Protein AF-A0A497HL85-F1 (afdb_monomer_lite)

Radius of gyration: 12.64 Å; chains: 1; bounding box: 30×27×25 Å

Structure (mmCIF, N/CA/C/O backbone):
data_AF-A0A497HL85-F1
#
_entry.id   AF-A0A497HL85-F1
#
loop_
_atom_site.group_PDB
_atom_site.id
_atom_site.type_symbol
_atom_site.label_atom_id
_atom_site.label_alt_id
_atom_site.label_comp_id
_atom_site.label_asym_id
_atom_site.label_entity_id
_atom_site.label_seq_id
_atom_site.pdbx_PDB_ins_code
_atom_site.Cartn_x
_atom_site.Cartn_y
_atom_site.Cartn_z
_atom_site.occupancy
_atom_site.B_iso_or_equiv
_atom_site.auth_seq_id
_atom_site.auth_comp_id
_atom_site.auth_asym_id
_atom_site.auth_atom_id
_atom_site.pdbx_PDB_model_num
ATOM 1 N N . ASN A 1 1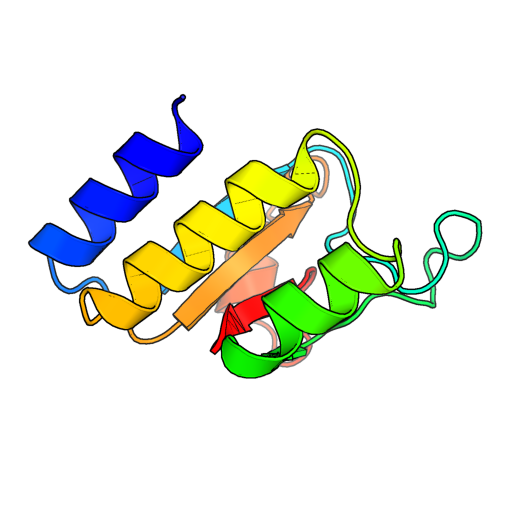 ? -7.389 13.294 -8.099 1.00 86.94 1 ASN A N 1
ATOM 2 C CA . ASN A 1 1 ? -6.764 11.984 -8.390 1.00 86.94 1 ASN A CA 1
ATOM 3 C C . ASN A 1 1 ? -7.484 10.935 -7.541 1.00 86.94 1 ASN A C 1
ATOM 5 O O . ASN A 1 1 ? -7.823 11.256 -6.407 1.00 86.94 1 ASN A O 1
ATOM 9 N N . ALA A 1 2 ? -7.781 9.751 -8.086 1.00 92.06 2 ALA A N 1
ATOM 10 C CA . ALA A 1 2 ? -8.524 8.699 -7.384 1.00 92.06 2 ALA A CA 1
ATOM 11 C C . ALA A 1 2 ? -7.791 8.166 -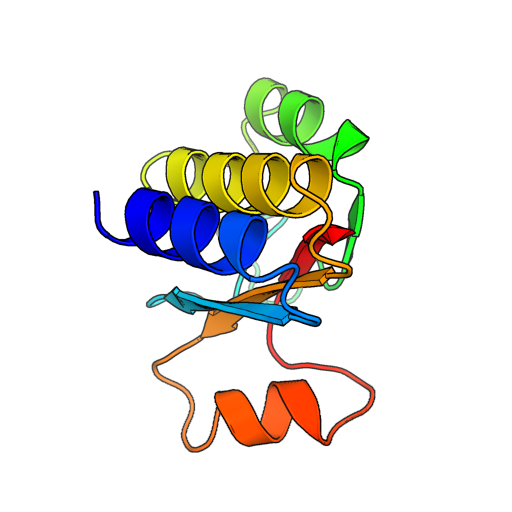6.138 1.00 92.06 2 ALA A C 1
ATOM 13 O O . ALA A 1 2 ? -8.433 7.949 -5.116 1.00 92.06 2 ALA A O 1
ATOM 14 N N . ASP A 1 3 ? -6.459 8.057 -6.185 1.00 94.19 3 ASP A N 1
ATOM 15 C CA . ASP A 1 3 ? -5.636 7.591 -5.064 1.00 94.19 3 ASP A CA 1
ATOM 16 C C . ASP A 1 3 ? -5.801 8.511 -3.848 1.00 94.19 3 ASP A C 1
ATOM 18 O O . ASP A 1 3 ? -5.981 8.041 -2.729 1.00 94.19 3 ASP A O 1
ATOM 22 N N . THR A 1 4 ? -5.797 9.831 -4.067 1.00 93.56 4 THR A N 1
ATOM 23 C CA . THR A 1 4 ? -6.025 10.836 -3.014 1.00 93.56 4 THR A CA 1
ATOM 24 C C . THR A 1 4 ? -7.418 10.716 -2.409 1.00 93.56 4 THR A C 1
ATOM 26 O O . THR A 1 4 ? -7.561 10.778 -1.195 1.00 93.56 4 THR A O 1
ATOM 29 N N . VAL A 1 5 ? -8.449 10.523 -3.239 1.00 96.50 5 VAL A N 1
ATOM 30 C CA . VAL A 1 5 ? -9.828 10.356 -2.753 1.00 96.50 5 VAL A CA 1
ATOM 31 C C . VAL A 1 5 ? -9.942 9.093 -1.899 1.00 96.50 5 VAL A C 1
ATOM 33 O O . VAL A 1 5 ? -10.522 9.145 -0.819 1.00 96.50 5 VAL A O 1
ATOM 36 N N . ALA A 1 6 ? -9.346 7.981 -2.340 1.00 96.81 6 ALA A N 1
ATOM 37 C CA . ALA A 1 6 ? -9.311 6.741 -1.569 1.00 96.81 6 ALA A CA 1
ATOM 38 C C . ALA A 1 6 ? -8.584 6.920 -0.225 1.00 96.81 6 ALA A C 1
ATOM 40 O O . ALA A 1 6 ? -9.071 6.433 0.794 1.00 96.81 6 ALA A O 1
ATOM 41 N N . GLY A 1 7 ? -7.474 7.665 -0.217 1.00 96.88 7 GLY A N 1
ATOM 42 C CA . GLY A 1 7 ? -6.743 8.026 0.998 1.00 96.88 7 GLY A CA 1
ATOM 43 C C . GLY A 1 7 ? -7.604 8.802 1.993 1.00 96.88 7 GLY A C 1
ATOM 44 O O . GLY A 1 7 ? -7.737 8.382 3.138 1.00 96.88 7 GLY A O 1
ATOM 45 N N . GLU A 1 8 ? -8.266 9.876 1.552 1.00 97.56 8 GLU A N 1
ATOM 46 C CA . GLU A 1 8 ? -9.122 10.683 2.434 1.00 97.56 8 GLU A CA 1
ATOM 47 C C . GLU A 1 8 ? -10.323 9.897 2.973 1.00 97.56 8 GLU A C 1
ATOM 49 O O . GLU A 1 8 ? -10.671 10.035 4.145 1.00 97.56 8 GLU A O 1
ATOM 54 N N . ILE A 1 9 ? -10.948 9.051 2.145 1.00 98.12 9 ILE A N 1
ATOM 55 C CA . ILE A 1 9 ? -12.052 8.188 2.587 1.00 98.12 9 ILE A CA 1
ATOM 56 C C . ILE A 1 9 ? -11.553 7.192 3.639 1.00 98.12 9 ILE A C 1
ATOM 58 O O . ILE A 1 9 ? -12.192 7.033 4.679 1.00 98.12 9 ILE A O 1
ATOM 62 N N . ALA A 1 10 ? -10.410 6.543 3.402 1.00 98.38 10 ALA A N 1
ATOM 63 C CA . ALA A 1 10 ? -9.829 5.596 4.349 1.00 98.38 10 ALA A CA 1
ATOM 64 C C . ALA A 1 10 ? -9.493 6.269 5.690 1.00 98.38 10 ALA A C 1
ATOM 66 O O . ALA A 1 10 ? -9.839 5.722 6.738 1.00 98.38 10 ALA A O 1
ATOM 67 N N . SER A 1 11 ? -8.911 7.474 5.661 1.00 98.06 11 SER A N 1
ATOM 68 C CA . SER A 1 11 ? -8.664 8.296 6.853 1.00 98.06 11 SER A CA 1
ATOM 69 C C . SER A 1 11 ? -9.948 8.635 7.599 1.00 98.06 11 SER A C 1
ATOM 71 O O . SER A 1 11 ? -10.047 8.404 8.802 1.00 98.06 11 SER A O 1
ATOM 73 N N . ALA A 1 12 ? -10.960 9.147 6.893 1.00 98.12 12 ALA A N 1
ATOM 74 C CA . ALA A 1 12 ? -12.230 9.542 7.499 1.00 98.12 12 ALA A CA 1
ATOM 75 C C . ALA A 1 12 ? -12.933 8.362 8.190 1.00 98.12 12 ALA A C 1
ATOM 77 O O . ALA A 1 12 ? -13.556 8.532 9.237 1.00 98.12 12 ALA A O 1
ATOM 78 N N . LEU A 1 13 ? -12.795 7.160 7.626 1.00 98.12 13 LEU A N 1
ATOM 79 C CA . LEU A 1 13 ? -13.340 5.925 8.184 1.00 98.12 13 LEU A CA 1
ATOM 80 C C . LEU A 1 13 ? -12.448 5.282 9.254 1.00 98.12 13 LEU A C 1
ATOM 82 O O . LEU A 1 13 ? -12.877 4.305 9.865 1.00 98.12 13 LEU A O 1
ATOM 86 N N . LYS A 1 14 ? -11.223 5.785 9.469 1.00 97.44 14 LYS A N 1
ATOM 87 C CA . LYS A 1 14 ? -10.179 5.114 10.266 1.00 97.44 14 LYS A CA 1
ATOM 88 C C . LYS A 1 14 ? -10.024 3.651 9.846 1.00 97.44 14 LYS A C 1
ATOM 90 O O . LYS A 1 14 ? -10.058 2.731 10.663 1.00 97.44 14 LYS A O 1
ATOM 95 N N . ALA A 1 15 ? -9.959 3.436 8.535 1.00 98.38 15 ALA A N 1
ATOM 96 C CA . ALA A 1 15 ? -9.929 2.103 7.963 1.00 98.38 15 ALA A CA 1
ATOM 97 C C . ALA A 1 15 ? -8.702 1.327 8.457 1.00 98.38 15 ALA A C 1
ATOM 99 O O . ALA A 1 15 ? -7.613 1.872 8.613 1.00 98.38 15 ALA A O 1
ATOM 100 N N . LYS A 1 16 ? -8.853 0.013 8.631 1.00 97.75 16 LYS A N 1
ATOM 101 C CA . LYS A 1 16 ? -7.729 -0.846 9.025 1.00 97.75 16 LYS A CA 1
ATOM 102 C C . LYS A 1 16 ? -6.658 -0.943 7.935 1.00 97.75 16 LYS A C 1
ATOM 104 O O . LYS A 1 16 ? -5.472 -1.046 8.229 1.00 97.75 16 LYS A O 1
ATOM 109 N N . LYS A 1 17 ? -7.075 -0.944 6.667 1.00 97.75 17 LYS A N 1
ATOM 110 C CA . LYS A 1 17 ? -6.180 -1.027 5.512 1.00 97.75 17 LYS A CA 1
ATOM 111 C C . LYS A 1 17 ? -6.663 -0.123 4.382 1.00 97.75 17 LYS A C 1
ATOM 113 O O . LYS A 1 17 ? -7.844 -0.154 4.044 1.00 97.75 17 LYS A O 1
ATOM 118 N N . LEU A 1 18 ? -5.737 0.608 3.768 1.00 98.31 18 LEU A N 1
ATOM 119 C CA . LEU A 1 18 ? -5.887 1.176 2.425 1.00 98.31 18 LEU A CA 1
ATOM 120 C C . LEU A 1 18 ? -5.142 0.272 1.437 1.00 98.31 18 LEU A C 1
ATOM 122 O O . LEU A 1 18 ? -3.989 -0.060 1.684 1.00 98.31 18 LEU A O 1
ATOM 126 N N . ILE A 1 19 ? -5.773 -0.120 0.330 1.00 97.88 19 ILE A N 1
ATOM 127 C CA . ILE A 1 19 ? -5.134 -0.928 -0.720 1.00 97.88 19 ILE A CA 1
ATOM 128 C C . ILE A 1 19 ? -5.280 -0.196 -2.053 1.00 97.88 19 ILE A C 1
ATOM 130 O O . ILE A 1 19 ? -6.396 0.042 -2.513 1.00 97.88 19 ILE A O 1
ATOM 134 N N . ILE A 1 20 ? -4.152 0.155 -2.664 1.00 97.19 20 ILE A N 1
ATOM 135 C CA . ILE A 1 20 ? -4.058 0.773 -3.985 1.00 97.19 20 ILE A CA 1
ATOM 136 C C . ILE A 1 20 ? -3.622 -0.301 -4.981 1.00 97.19 20 ILE A C 1
ATOM 138 O O . ILE A 1 20 ? -2.528 -0.854 -4.874 1.00 97.19 20 ILE A O 1
ATOM 142 N N . LEU A 1 21 ? -4.474 -0.572 -5.969 1.00 96.31 21 LEU A N 1
ATOM 143 C CA . LEU A 1 21 ? -4.131 -1.426 -7.105 1.00 96.31 21 LEU A CA 1
ATOM 144 C C . LEU A 1 21 ? -3.375 -0.605 -8.155 1.00 96.31 21 LEU A C 1
ATOM 146 O O . LEU A 1 21 ? -3.806 0.492 -8.519 1.00 96.31 21 LEU A O 1
ATOM 150 N N . THR A 1 22 ? -2.265 -1.138 -8.654 1.00 94.62 22 THR A N 1
ATOM 151 C CA . THR A 1 22 ? -1.453 -0.517 -9.708 1.00 94.62 22 THR A CA 1
ATOM 152 C C . THR A 1 22 ? -1.070 -1.538 -10.782 1.00 94.62 22 THR A C 1
ATOM 154 O O . THR A 1 22 ? -1.376 -2.719 -10.666 1.00 94.62 22 THR A O 1
ATOM 157 N N . ASP A 1 23 ? -0.446 -1.089 -11.862 1.00 93.19 23 ASP A N 1
ATOM 158 C CA . ASP A 1 23 ? 0.023 -1.893 -12.996 1.00 93.19 23 ASP A CA 1
ATOM 159 C C . ASP A 1 23 ? 1.499 -2.323 -12.884 1.00 93.19 23 ASP A C 1
ATOM 161 O O . ASP A 1 23 ? 2.116 -2.694 -13.881 1.00 93.19 23 ASP A O 1
ATOM 165 N N . VAL A 1 24 ? 2.060 -2.286 -11.675 1.00 93.19 24 VAL A N 1
ATOM 166 C CA . VAL A 1 24 ? 3.432 -2.692 -11.335 1.00 93.19 24 VAL A CA 1
ATOM 167 C C . VAL A 1 24 ? 3.435 -3.505 -10.028 1.00 93.19 24 VAL A C 1
ATOM 169 O O . VAL A 1 24 ? 2.483 -3.383 -9.25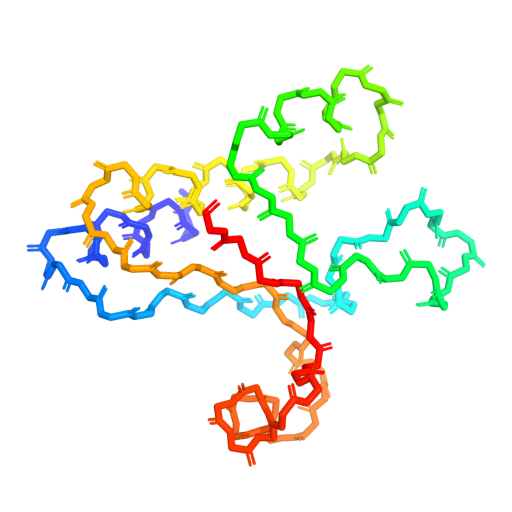4 1.00 93.19 24 VAL A O 1
ATOM 172 N N . PRO A 1 25 ? 4.485 -4.299 -9.736 1.00 94.06 25 PRO A N 1
ATOM 173 C CA . PRO A 1 25 ? 4.563 -5.123 -8.520 1.00 94.06 25 PRO A CA 1
ATOM 174 C C . PRO A 1 25 ? 4.385 -4.349 -7.202 1.00 94.06 25 PRO A C 1
ATOM 176 O O . PRO A 1 25 ? 3.801 -4.853 -6.247 1.00 94.06 25 PRO A O 1
ATOM 179 N N . GLY A 1 26 ? 4.873 -3.110 -7.157 1.00 95.12 26 GLY A N 1
ATOM 180 C CA . GLY A 1 26 ? 4.907 -2.258 -5.973 1.00 95.12 26 GLY A CA 1
ATOM 181 C C . GLY A 1 26 ? 6.000 -1.206 -6.130 1.00 95.12 26 GLY A C 1
ATOM 182 O O . GLY A 1 26 ? 6.244 -0.721 -7.237 1.00 95.12 26 GLY A O 1
ATOM 183 N N . VAL A 1 27 ? 6.673 -0.859 -5.037 1.00 95.56 27 VAL A N 1
ATOM 184 C CA . VAL A 1 27 ? 7.854 0.010 -5.059 1.00 95.56 27 VAL A CA 1
ATOM 185 C C . VAL A 1 27 ? 9.101 -0.852 -5.232 1.00 95.56 27 VAL A C 1
ATOM 187 O O . VAL A 1 27 ? 9.425 -1.662 -4.368 1.00 95.56 27 VAL A O 1
ATOM 190 N N . LEU A 1 28 ? 9.806 -0.671 -6.344 1.00 94.31 28 LEU A N 1
ATOM 191 C CA . LEU A 1 28 ? 11.063 -1.359 -6.637 1.00 94.31 28 LEU A CA 1
ATOM 192 C C . LEU A 1 28 ? 12.245 -0.471 -6.237 1.00 94.31 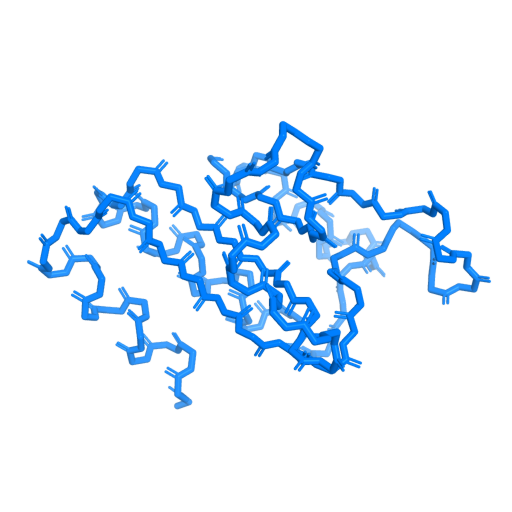28 LEU A C 1
ATOM 194 O O . LEU A 1 28 ? 12.250 0.716 -6.562 1.00 94.31 28 LEU A O 1
ATOM 198 N N . ALA A 1 29 ? 13.256 -1.035 -5.574 1.00 92.81 29 ALA A N 1
ATOM 199 C CA . ALA A 1 29 ? 14.509 -0.322 -5.322 1.00 92.81 29 ALA A CA 1
ATOM 200 C C . ALA A 1 29 ? 15.320 -0.114 -6.616 1.00 92.81 29 ALA A C 1
ATOM 202 O O . ALA A 1 29 ? 16.053 0.865 -6.745 1.00 92.81 29 ALA A O 1
ATOM 203 N N . ASN A 1 30 ? 15.158 -1.017 -7.586 1.00 92.06 30 ASN A N 1
ATOM 204 C CA . ASN A 1 30 ? 15.719 -0.946 -8.926 1.00 92.06 30 ASN A CA 1
ATOM 205 C C . ASN A 1 30 ? 14.643 -1.318 -9.963 1.00 92.06 30 ASN A C 1
ATOM 207 O O . ASN A 1 30 ? 14.148 -2.439 -9.982 1.00 92.06 30 ASN A O 1
ATOM 211 N N . LEU A 1 31 ? 14.306 -0.391 -10.864 1.00 88.50 31 LEU A N 1
ATOM 212 C CA . LEU A 1 31 ? 13.283 -0.607 -11.898 1.00 88.50 31 LEU A CA 1
ATOM 213 C C . LEU A 1 31 ? 13.643 -1.712 -12.907 1.00 88.50 31 LEU A C 1
ATOM 215 O O . LEU A 1 31 ? 12.751 -2.219 -13.581 1.00 88.50 31 LEU A O 1
ATOM 219 N N . GLU A 1 32 ? 14.922 -2.075 -13.020 1.00 90.25 32 GLU A N 1
ATOM 220 C CA . GLU A 1 32 ? 15.395 -3.145 -13.909 1.00 90.25 32 GLU A CA 1
ATOM 221 C C . GLU A 1 32 ? 15.379 -4.534 -13.245 1.00 90.25 32 GLU A C 1
ATOM 223 O O . GLU A 1 32 ? 15.630 -5.535 -13.914 1.00 90.25 32 GLU A O 1
ATOM 228 N N . ASP A 1 33 ? 15.083 -4.609 -11.944 1.00 92.50 33 ASP A N 1
ATOM 229 C CA . ASP A 1 33 ? 15.082 -5.848 -11.165 1.00 92.50 33 ASP A CA 1
ATOM 230 C C . ASP A 1 33 ? 13.779 -5.986 -10.368 1.00 92.50 33 ASP A C 1
ATOM 232 O O . ASP A 1 33 ? 13.596 -5.358 -9.325 1.00 92.50 33 ASP A O 1
ATOM 236 N N . GLU A 1 34 ? 12.867 -6.847 -10.822 1.00 86.94 34 GLU A N 1
ATOM 237 C CA 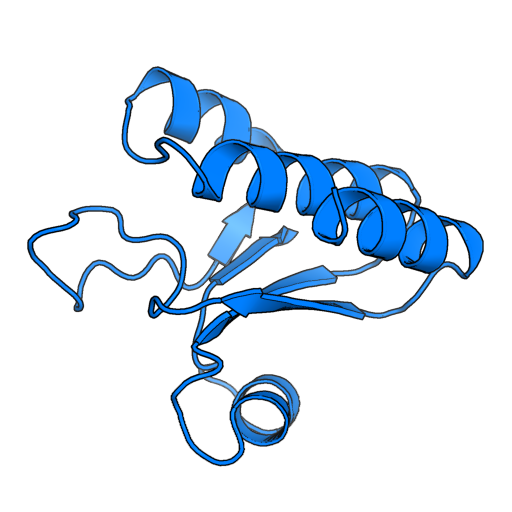. GLU A 1 34 ? 11.618 -7.135 -10.100 1.00 86.94 34 GLU A CA 1
ATOM 238 C C . GLU A 1 34 ? 11.861 -7.767 -8.717 1.00 86.94 34 GLU A C 1
ATOM 240 O O . GLU A 1 34 ? 11.040 -7.602 -7.812 1.00 86.94 34 GLU A O 1
ATOM 245 N N . GLY A 1 35 ? 13.004 -8.438 -8.515 1.00 91.19 35 GLY A N 1
ATOM 246 C CA . GLY A 1 35 ? 13.422 -8.983 -7.221 1.00 91.19 35 GLY A CA 1
ATOM 247 C C . GLY A 1 35 ? 13.768 -7.905 -6.190 1.00 91.19 35 GLY A C 1
ATOM 248 O O . GLY A 1 35 ? 13.840 -8.193 -4.996 1.00 91.19 35 GLY A O 1
ATOM 249 N N . SER A 1 36 ? 13.910 -6.652 -6.628 1.00 94.75 36 SER A N 1
ATOM 250 C CA . SER A 1 36 ? 14.188 -5.493 -5.777 1.00 94.75 36 SER A CA 1
ATOM 251 C C . SER A 1 36 ? 12.938 -4.882 -5.123 1.00 94.75 36 SER A C 1
ATOM 253 O O . SER A 1 36 ? 12.988 -3.764 -4.599 1.00 94.75 36 SER A O 1
ATOM 255 N N . LEU A 1 37 ? 11.803 -5.590 -5.154 1.00 95.56 37 LEU A N 1
ATOM 256 C CA . LEU A 1 37 ? 10.557 -5.169 -4.517 1.00 95.56 37 LEU A CA 1
ATOM 257 C C . LEU A 1 37 ? 10.759 -4.889 -3.025 1.00 95.56 37 LEU A C 1
ATOM 259 O O . LEU A 1 37 ? 11.057 -5.779 -2.225 1.00 95.56 37 LEU A O 1
ATOM 263 N N . LEU A 1 38 ? 10.498 -3.645 -2.636 1.00 95.38 38 LEU A N 1
ATOM 264 C CA . LEU A 1 38 ? 10.421 -3.248 -1.243 1.00 95.38 38 LEU A CA 1
ATOM 265 C C . LEU A 1 38 ? 9.105 -3.774 -0.670 1.00 95.38 38 LEU A C 1
ATOM 267 O O . LEU A 1 38 ? 8.040 -3.210 -0.913 1.00 95.38 38 LEU A O 1
ATOM 271 N N . LYS A 1 39 ? 9.170 -4.875 0.081 1.00 95.31 39 LYS A N 1
ATOM 272 C CA . LYS A 1 39 ? 7.996 -5.481 0.733 1.00 95.31 39 LYS A CA 1
ATOM 273 C C . LYS A 1 39 ? 7.375 -4.570 1.787 1.00 95.31 39 LYS A C 1
ATOM 275 O O . LYS A 1 39 ? 6.160 -4.550 1.959 1.00 95.31 39 LYS A O 1
ATOM 280 N N . GLU A 1 40 ? 8.205 -3.794 2.471 1.00 95.50 40 GLU A N 1
ATOM 281 C CA . GLU A 1 40 ? 7.776 -2.873 3.512 1.00 95.50 40 GLU A CA 1
ATOM 282 C C . GLU A 1 40 ? 8.567 -1.568 3.430 1.00 95.50 40 GLU A C 1
ATOM 284 O O . GLU A 1 40 ? 9.776 -1.582 3.200 1.00 95.50 40 GLU A O 1
ATOM 289 N N . ILE A 1 41 ? 7.876 -0.450 3.635 1.00 96.62 41 ILE A N 1
ATOM 290 C CA . ILE A 1 41 ? 8.441 0.894 3.729 1.00 96.62 41 ILE A CA 1
ATOM 291 C C . ILE A 1 41 ? 7.824 1.577 4.947 1.00 96.62 41 ILE A C 1
ATOM 293 O O . ILE A 1 41 ? 6.610 1.517 5.157 1.00 96.62 41 ILE A O 1
ATOM 297 N N . ARG A 1 42 ? 8.637 2.260 5.749 1.00 97.31 42 ARG A N 1
ATOM 298 C CA . ARG A 1 42 ? 8.118 3.146 6.792 1.00 97.31 42 ARG A CA 1
ATOM 299 C C . ARG A 1 42 ? 7.759 4.491 6.189 1.00 97.31 42 ARG A C 1
ATOM 301 O O . ARG A 1 42 ? 8.482 5.011 5.339 1.00 97.31 42 ARG A O 1
ATOM 308 N N . LYS A 1 43 ? 6.669 5.104 6.637 1.00 96.12 43 LYS A N 1
ATOM 309 C CA . LYS A 1 43 ? 6.219 6.398 6.109 1.00 96.12 43 LYS A CA 1
ATOM 310 C C . LYS A 1 43 ? 7.292 7.489 6.207 1.00 96.12 43 LYS A C 1
ATOM 312 O O . LYS A 1 43 ? 7.355 8.351 5.334 1.00 96.12 43 LYS A O 1
ATOM 317 N N . GLU A 1 44 ? 8.175 7.426 7.205 1.00 96.44 44 GLU A N 1
ATOM 318 C CA . GLU A 1 44 ? 9.284 8.373 7.370 1.00 96.44 44 GLU A CA 1
ATOM 319 C C . GLU A 1 44 ? 10.364 8.229 6.282 1.00 96.44 44 GLU A C 1
ATOM 321 O O . GLU A 1 44 ? 11.075 9.187 5.983 1.00 96.44 44 GLU A O 1
ATOM 326 N N . GLU A 1 45 ? 10.474 7.057 5.655 1.00 96.06 45 GLU A N 1
ATOM 327 C CA . GLU A 1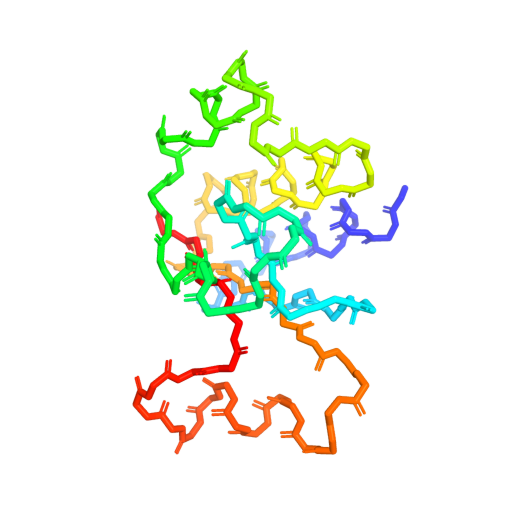 45 ? 11.448 6.764 4.597 1.00 96.06 45 GLU A CA 1
ATOM 328 C C . GLU A 1 45 ? 10.970 7.245 3.222 1.00 96.06 45 GLU A C 1
ATOM 330 O O . GLU A 1 45 ? 11.774 7.407 2.307 1.00 96.06 45 GLU A O 1
ATOM 335 N N . VAL A 1 46 ? 9.672 7.528 3.063 1.00 95.44 46 VAL A N 1
ATOM 336 C CA . VAL A 1 46 ? 9.075 7.874 1.764 1.00 95.44 46 VAL A CA 1
ATOM 337 C C . VAL A 1 46 ? 9.717 9.117 1.150 1.00 95.44 46 VAL A C 1
ATOM 339 O O . VAL A 1 46 ? 10.043 9.105 -0.034 1.00 95.44 46 VAL A O 1
ATOM 342 N N . ASN A 1 47 ? 9.941 10.177 1.933 1.00 93.81 47 ASN A N 1
ATOM 343 C CA . ASN A 1 47 ? 10.577 11.394 1.412 1.00 93.81 47 ASN A CA 1
ATOM 344 C C . ASN A 1 47 ? 12.013 11.123 0.955 1.00 93.81 47 ASN A C 1
ATOM 346 O O . ASN A 1 47 ? 12.397 11.561 -0.125 1.00 93.81 47 ASN A O 1
ATOM 350 N N . LYS A 1 48 ? 12.761 10.324 1.723 1.00 95.31 48 LYS A N 1
ATOM 351 C CA . LYS A 1 48 ? 14.120 9.919 1.365 1.00 95.31 48 LYS A CA 1
ATOM 352 C C . LYS A 1 48 ? 14.140 9.135 0.049 1.00 95.31 48 LYS A C 1
ATOM 354 O O . LYS A 1 48 ? 14.927 9.454 -0.830 1.00 95.31 48 LYS A O 1
ATOM 359 N N . LEU A 1 49 ? 13.232 8.175 -0.133 1.00 94.75 49 LEU A N 1
ATOM 360 C CA . LEU A 1 49 ? 13.136 7.390 -1.372 1.00 94.75 49 LEU A CA 1
ATOM 361 C C . LEU A 1 49 ? 12.763 8.241 -2.597 1.00 94.75 49 LEU A C 1
ATOM 363 O O . LEU A 1 49 ? 13.160 7.922 -3.720 1.00 94.75 49 LEU A O 1
ATOM 367 N N . ILE A 1 50 ? 11.997 9.317 -2.398 1.00 93.69 50 ILE A N 1
ATOM 368 C CA . ILE A 1 50 ? 11.695 10.294 -3.453 1.00 93.69 50 ILE A CA 1
ATOM 369 C C . ILE A 1 50 ? 12.944 11.125 -3.780 1.00 93.69 50 ILE A C 1
ATOM 371 O O . ILE A 1 50 ? 13.261 11.305 -4.953 1.00 93.69 50 ILE A O 1
ATOM 375 N N . GLU A 1 51 ? 13.664 11.609 -2.766 1.00 94.31 51 GLU A N 1
ATOM 376 C CA . GLU A 1 51 ? 14.889 12.408 -2.930 1.00 94.31 51 GLU A CA 1
ATOM 377 C C . GLU A 1 51 ? 16.028 11.618 -3.589 1.00 94.31 51 GLU A C 1
ATOM 379 O O . GLU A 1 51 ? 16.714 12.137 -4.466 1.00 94.31 51 GLU A O 1
ATOM 384 N N . GLU A 1 52 ? 16.186 10.343 -3.229 1.00 93.00 52 GLU A N 1
ATOM 385 C CA . GLU A 1 52 ? 17.142 9.412 -3.844 1.00 93.00 52 GLU A CA 1
ATOM 386 C C . GLU A 1 52 ? 16.731 9.000 -5.269 1.00 93.00 52 GLU A C 1
ATOM 388 O O . GLU A 1 52 ? 17.491 8.344 -5.982 1.00 93.00 52 GLU A O 1
ATOM 393 N N . GLY A 1 53 ? 15.528 9.381 -5.709 1.00 90.69 53 GLY A N 1
ATOM 394 C CA . GLY A 1 53 ? 15.010 9.055 -7.030 1.00 90.69 53 GLY A CA 1
ATOM 395 C C . GLY A 1 53 ? 14.700 7.570 -7.212 1.00 90.69 53 GLY A C 1
ATOM 396 O O . GLY A 1 53 ? 14.647 7.115 -8.354 1.00 90.69 53 GLY A O 1
ATOM 397 N N . VAL A 1 54 ? 14.498 6.819 -6.126 1.00 91.75 54 VAL A N 1
ATOM 398 C CA . VAL A 1 54 ? 13.985 5.438 -6.164 1.00 91.75 54 VAL A CA 1
ATOM 399 C C . VAL A 1 54 ? 12.509 5.456 -6.564 1.00 91.75 54 VAL A C 1
ATOM 401 O O . VAL A 1 54 ? 12.067 4.698 -7.422 1.00 91.75 54 VAL A O 1
ATOM 404 N N . VAL A 1 55 ? 11.745 6.390 -5.993 1.00 91.00 55 VAL A N 1
ATOM 405 C CA . VAL A 1 55 ? 10.327 6.600 -6.301 1.00 91.00 55 VAL A CA 1
ATOM 406 C C . VAL A 1 55 ? 10.183 7.732 -7.312 1.00 91.00 55 VAL A C 1
ATOM 408 O O . VAL A 1 55 ? 10.604 8.858 -7.053 1.00 91.00 55 VAL A O 1
ATOM 411 N N . ARG A 1 56 ? 9.526 7.459 -8.445 1.00 87.50 56 ARG A N 1
ATOM 412 C CA . ARG A 1 56 ? 9.346 8.428 -9.539 1.00 87.50 56 ARG A CA 1
ATOM 413 C C . ARG A 1 56 ? 7.898 8.526 -10.008 1.00 87.50 56 ARG A C 1
ATOM 415 O O . ARG A 1 56 ? 7.060 7.678 -9.697 1.00 87.50 56 ARG A O 1
ATOM 422 N N . ASP A 1 57 ? 7.625 9.587 -10.760 1.00 88.12 57 ASP A N 1
ATOM 423 C CA . ASP A 1 57 ? 6.425 9.762 -11.578 1.00 88.12 57 ASP A CA 1
ATOM 424 C C . ASP A 1 57 ? 5.107 9.479 -10.838 1.00 88.12 57 ASP A C 1
ATOM 426 O O . ASP A 1 57 ? 4.797 10.098 -9.816 1.00 88.12 57 ASP A O 1
ATOM 430 N N . SER A 1 58 ? 4.313 8.544 -11.365 1.00 87.88 58 SER A N 1
ATOM 431 C CA . SER A 1 58 ? 2.990 8.169 -10.870 1.00 87.88 58 SER A CA 1
ATOM 432 C C . SER A 1 58 ? 3.021 7.474 -9.506 1.00 87.88 58 SER A C 1
ATOM 434 O O . SER A 1 58 ? 1.988 7.426 -8.836 1.00 87.88 58 SER A O 1
ATOM 436 N N . MET A 1 59 ? 4.182 6.990 -9.050 1.00 92.31 59 MET A N 1
ATOM 437 C CA . MET A 1 59 ? 4.323 6.359 -7.736 1.00 92.31 59 MET A CA 1
ATOM 438 C C . MET A 1 59 ? 4.376 7.392 -6.603 1.00 92.31 59 MET A C 1
ATOM 440 O O . MET A 1 59 ? 3.874 7.138 -5.508 1.00 92.31 59 MET A O 1
ATOM 444 N N . ILE A 1 60 ? 4.899 8.595 -6.868 1.00 93.62 60 ILE A N 1
ATOM 445 C CA . ILE A 1 60 ? 4.957 9.687 -5.885 1.00 93.62 60 ILE A CA 1
ATOM 446 C C . ILE A 1 60 ? 3.562 10.031 -5.326 1.00 93.62 60 ILE A C 1
ATOM 448 O O . ILE A 1 60 ? 3.406 10.040 -4.102 1.00 93.62 60 ILE A O 1
ATOM 452 N N . PRO A 1 61 ? 2.524 10.312 -6.145 1.00 93.31 61 PRO A N 1
ATOM 453 C CA . PRO A 1 61 ? 1.199 10.617 -5.610 1.00 93.31 61 PRO A CA 1
ATOM 454 C C . PRO A 1 61 ? 0.548 9.425 -4.891 1.00 93.31 61 PRO A C 1
ATOM 456 O O . PRO A 1 61 ? -0.190 9.656 -3.933 1.00 93.31 61 PRO A O 1
ATOM 459 N N . LYS A 1 62 ? 0.843 8.175 -5.284 1.00 95.44 62 LYS A N 1
ATOM 460 C CA . LYS A 1 62 ? 0.359 6.965 -4.593 1.00 95.44 62 LYS A CA 1
ATOM 461 C C . LYS A 1 62 ? 0.932 6.866 -3.187 1.00 95.44 62 LYS A C 1
ATOM 463 O O . LYS A 1 62 ? 0.173 6.790 -2.225 1.00 95.44 62 LYS A O 1
ATOM 468 N N . LEU A 1 63 ? 2.255 6.969 -3.058 1.00 96.06 63 LEU A N 1
ATOM 469 C CA . LEU A 1 63 ? 2.925 6.937 -1.759 1.00 96.06 63 LEU A CA 1
ATOM 470 C C . LEU A 1 63 ? 2.530 8.118 -0.875 1.00 96.06 63 LEU A C 1
ATOM 472 O O . LEU A 1 63 ? 2.244 7.918 0.300 1.00 96.06 63 LEU A O 1
ATOM 476 N N . LYS A 1 64 ? 2.420 9.332 -1.426 1.00 95.06 64 LYS A N 1
ATOM 477 C CA . LYS A 1 64 ? 1.916 10.486 -0.662 1.00 95.06 64 LYS A CA 1
ATOM 478 C C . LYS A 1 64 ? 0.488 10.269 -0.158 1.00 95.06 64 LYS A C 1
ATOM 480 O O . LYS A 1 64 ? 0.180 10.680 0.958 1.00 95.06 64 LYS A O 1
ATOM 485 N N . SER A 1 65 ? -0.371 9.619 -0.948 1.00 95.94 65 SER A N 1
ATOM 486 C CA . SER A 1 65 ? -1.716 9.241 -0.503 1.00 95.94 65 SER A CA 1
ATOM 487 C C . SER A 1 65 ? -1.672 8.216 0.631 1.00 95.94 65 SER A C 1
ATOM 489 O O . SER A 1 65 ? -2.352 8.395 1.636 1.00 95.94 65 SER A O 1
ATOM 491 N N . CYS A 1 66 ? -0.815 7.194 0.521 1.00 97.50 66 CYS A N 1
ATOM 492 C CA . CYS A 1 66 ? -0.595 6.214 1.586 1.00 97.50 66 CYS A CA 1
ATOM 493 C C . CYS A 1 66 ? -0.134 6.883 2.887 1.00 97.50 66 CYS A C 1
ATOM 495 O O . CYS A 1 66 ? -0.734 6.649 3.929 1.00 97.50 66 CYS A O 1
ATOM 497 N N . VAL A 1 67 ? 0.876 7.758 2.826 1.00 97.31 67 VAL A N 1
ATOM 498 C CA . VAL A 1 67 ? 1.378 8.499 3.997 1.00 97.31 67 VAL A CA 1
ATOM 499 C C . VAL A 1 67 ? 0.267 9.334 4.628 1.00 97.31 67 VAL A C 1
ATOM 501 O O . VAL A 1 67 ? 0.033 9.242 5.828 1.00 97.31 67 VAL A O 1
ATOM 504 N N . ARG A 1 68 ? -0.485 10.085 3.816 1.00 96.19 68 ARG A N 1
ATOM 505 C CA . ARG A 1 68 ? -1.604 10.898 4.305 1.00 96.19 68 ARG A CA 1
ATOM 506 C C . ARG A 1 68 ? -2.713 10.054 4.939 1.00 96.19 68 ARG A C 1
ATOM 508 O O . ARG A 1 68 ? -3.306 10.480 5.926 1.00 96.19 68 ARG A O 1
ATOM 515 N N . ALA A 1 69 ? -2.973 8.864 4.401 1.00 98.06 69 ALA A N 1
ATOM 516 C CA . ALA A 1 69 ? -3.913 7.918 4.986 1.00 98.06 69 ALA A CA 1
ATOM 517 C C . ALA A 1 69 ? -3.451 7.436 6.372 1.00 98.06 69 ALA A C 1
ATOM 519 O O . ALA A 1 69 ? -4.224 7.455 7.331 1.00 98.06 69 ALA A O 1
ATOM 520 N N . LEU A 1 70 ? -2.174 7.061 6.489 1.00 98.12 70 LEU A N 1
ATOM 521 C CA . LEU A 1 70 ? -1.560 6.632 7.748 1.00 98.12 70 LEU A CA 1
ATOM 522 C C . LEU A 1 70 ? -1.579 7.750 8.798 1.00 98.12 70 LEU A C 1
ATOM 524 O O . LEU A 1 70 ? -1.969 7.523 9.942 1.00 98.12 70 LEU A O 1
ATOM 528 N N . ASP A 1 71 ? -1.233 8.978 8.409 1.00 97.31 71 ASP A N 1
ATOM 529 C CA . ASP A 1 71 ? -1.305 10.150 9.291 1.00 97.31 71 ASP A CA 1
ATOM 530 C C . ASP A 1 71 ? -2.747 10.472 9.719 1.00 97.31 71 ASP A C 1
ATOM 532 O O . ASP A 1 71 ? -2.976 10.989 10.812 1.00 97.31 71 ASP A O 1
ATOM 536 N N . GLY A 1 72 ? -3.730 10.111 8.888 1.00 97.12 72 GLY A N 1
ATOM 537 C CA . GLY A 1 72 ? -5.160 10.185 9.189 1.00 97.12 72 GLY A CA 1
ATOM 538 C C . GLY A 1 72 ? -5.689 9.074 10.105 1.00 97.12 72 GLY A C 1
ATOM 539 O O . GLY A 1 72 ? -6.873 9.089 10.444 1.00 97.12 72 GLY A O 1
ATOM 540 N N . GLY A 1 73 ? -4.844 8.129 10.530 1.00 97.44 73 GLY A N 1
ATOM 541 C CA . GLY A 1 73 ? -5.202 7.055 11.460 1.00 97.44 73 GLY A CA 1
ATOM 542 C C . GLY A 1 73 ? -5.538 5.713 10.807 1.00 97.44 73 GLY A C 1
ATOM 543 O O . GLY A 1 73 ? -6.066 4.834 11.488 1.00 97.44 73 GLY A O 1
ATOM 544 N N . VAL A 1 74 ? -5.244 5.534 9.517 1.00 98.44 74 VAL A N 1
ATOM 545 C CA . VAL A 1 74 ? -5.251 4.205 8.886 1.00 98.44 74 VAL A CA 1
ATOM 546 C C . VAL A 1 74 ? -4.085 3.382 9.437 1.00 98.44 74 VAL A C 1
ATOM 548 O O . VAL A 1 74 ? -2.975 3.889 9.539 1.00 98.44 74 VAL A O 1
ATOM 551 N N . GLU A 1 75 ? -4.304 2.109 9.786 1.00 97.12 75 GLU A N 1
ATOM 552 C CA . GLU A 1 75 ? -3.234 1.301 10.402 1.00 97.12 75 GLU A CA 1
ATOM 553 C C . GLU A 1 75 ? -2.136 0.900 9.405 1.00 97.12 75 GLU A C 1
ATOM 555 O O . GLU A 1 75 ? -0.968 0.818 9.778 1.00 97.12 75 GLU A O 1
ATOM 560 N N . ARG A 1 76 ? -2.506 0.568 8.159 1.00 96.75 76 ARG A N 1
ATOM 561 C CA . ARG A 1 76 ? -1.573 0.123 7.108 1.00 96.75 76 ARG A CA 1
ATOM 562 C C . ARG A 1 76 ? -2.060 0.540 5.723 1.00 96.75 76 ARG A C 1
ATOM 564 O O . ARG A 1 76 ? -3.248 0.412 5.426 1.00 96.75 76 ARG A O 1
ATOM 571 N N . ALA A 1 77 ? -1.150 0.936 4.844 1.00 98.00 77 ALA A N 1
ATOM 572 C CA . ALA A 1 77 ? -1.446 1.162 3.432 1.00 98.00 77 ALA A CA 1
ATOM 573 C C . ALA A 1 77 ? -0.666 0.170 2.560 1.00 98.00 77 ALA A C 1
ATOM 575 O O . ALA A 1 77 ? 0.417 -0.258 2.933 1.00 98.00 77 ALA A O 1
ATOM 576 N N . HIS A 1 78 ? -1.221 -0.223 1.419 1.00 98.19 78 HIS A N 1
ATOM 577 C CA . HIS A 1 78 ? -0.663 -1.258 0.546 1.00 98.19 78 HIS A CA 1
ATOM 578 C C . HIS A 1 78 ? -0.711 -0.781 -0.899 1.00 98.19 78 HIS A C 1
ATOM 580 O O . HIS A 1 78 ? -1.744 -0.278 -1.340 1.00 98.19 78 HIS A O 1
ATOM 586 N N . ILE A 1 79 ? 0.380 -0.953 -1.637 1.00 97.50 79 ILE A N 1
ATOM 587 C CA . ILE A 1 79 ? 0.440 -0.760 -3.088 1.00 97.50 79 ILE A CA 1
ATOM 588 C C . ILE A 1 79 ? 0.732 -2.125 -3.699 1.00 97.50 79 ILE A C 1
ATOM 590 O O . ILE A 1 79 ? 1.794 -2.687 -3.441 1.00 97.50 79 ILE A O 1
ATOM 594 N N . ILE A 1 80 ? -0.206 -2.660 -4.480 1.00 97.31 80 ILE A N 1
ATOM 595 C CA . ILE A 1 80 ? -0.122 -4.030 -5.005 1.00 97.31 80 ILE A CA 1
ATOM 596 C C . ILE A 1 80 ? -0.421 -4.102 -6.501 1.00 97.31 80 ILE A C 1
ATOM 598 O O . ILE A 1 80 ? -1.152 -3.270 -7.048 1.00 97.31 80 ILE A O 1
ATOM 602 N N . ASP A 1 81 ? 0.094 -5.149 -7.143 1.00 96.25 81 ASP A N 1
ATOM 603 C CA . ASP A 1 81 ? -0.136 -5.411 -8.562 1.00 96.25 81 ASP A CA 1
ATOM 604 C C . ASP A 1 81 ? -1.570 -5.889 -8.833 1.00 96.25 81 ASP A C 1
ATOM 606 O O . ASP A 1 81 ? -1.969 -7.007 -8.499 1.00 96.25 81 ASP A O 1
ATOM 610 N N . GLY A 1 82 ? -2.360 -5.040 -9.485 1.00 96.81 82 GLY A N 1
ATOM 611 C CA . GLY A 1 82 ? -3.723 -5.338 -9.910 1.00 96.81 82 GLY A CA 1
ATOM 612 C C . GLY A 1 82 ? -3.814 -6.302 -11.097 1.00 96.81 82 GLY A C 1
ATOM 613 O O . GLY A 1 82 ? -4.902 -6.807 -11.372 1.00 96.81 82 GLY A O 1
ATOM 614 N N . ARG A 1 83 ? -2.706 -6.579 -11.798 1.00 96.00 83 ARG A N 1
ATOM 615 C CA . ARG A 1 83 ? -2.652 -7.500 -12.949 1.00 96.00 83 ARG A CA 1
ATOM 616 C C . ARG A 1 83 ? -2.607 -8.962 -12.501 1.00 96.00 83 ARG A C 1
ATOM 618 O O . ARG A 1 83 ? -3.004 -9.852 -13.254 1.00 96.00 83 ARG A O 1
ATOM 625 N N . VAL A 1 84 ? -2.151 -9.216 -11.271 1.00 95.50 84 VAL A N 1
ATOM 626 C CA . VAL A 1 84 ? -2.113 -10.552 -10.669 1.00 95.50 84 VAL A CA 1
ATOM 627 C C . VAL A 1 84 ? -3.529 -10.986 -10.283 1.00 95.50 84 VAL A C 1
ATOM 629 O O . VAL A 1 84 ? -4.258 -10.285 -9.578 1.00 95.50 84 VAL A O 1
ATOM 632 N N . LYS A 1 85 ? -3.937 -12.180 -10.730 1.00 96.69 85 LYS A N 1
ATOM 633 C CA . LYS A 1 85 ? -5.247 -12.743 -10.376 1.00 96.69 85 LYS A CA 1
ATOM 634 C C . LYS A 1 85 ? -5.350 -12.921 -8.865 1.00 96.69 85 LYS A C 1
ATOM 636 O O . LYS A 1 85 ? -4.453 -13.476 -8.242 1.00 96.69 85 LYS A O 1
ATOM 641 N N . HIS A 1 86 ? -6.483 -12.503 -8.305 1.00 96.06 86 HIS A N 1
ATOM 642 C CA . HIS A 1 86 ? -6.758 -12.583 -6.867 1.00 96.06 86 HIS A CA 1
ATOM 643 C C . HIS A 1 86 ? -5.795 -11.760 -5.995 1.00 96.06 86 HIS A C 1
ATOM 645 O O . HIS A 1 86 ? -5.657 -12.055 -4.812 1.00 96.06 86 HIS A O 1
ATOM 651 N N . SER A 1 87 ? -5.180 -10.709 -6.548 1.00 96.56 87 SER A N 1
ATOM 652 C CA . SER A 1 87 ? -4.206 -9.840 -5.872 1.00 96.56 87 SER A CA 1
ATOM 653 C C . SER A 1 87 ? -4.611 -9.412 -4.460 1.00 96.56 87 SER A C 1
ATOM 655 O O . SER A 1 87 ? -3.837 -9.560 -3.521 1.00 96.56 87 SER A O 1
ATOM 657 N N . ILE A 1 88 ? -5.857 -8.970 -4.279 1.00 96.50 88 ILE A N 1
ATOM 658 C CA . ILE A 1 88 ? -6.387 -8.568 -2.966 1.00 96.50 88 ILE A CA 1
ATOM 659 C C . ILE A 1 88 ? -6.392 -9.736 -1.969 1.00 96.50 88 ILE A C 1
ATOM 661 O O . ILE A 1 88 ? -6.063 -9.549 -0.802 1.00 96.50 88 ILE A O 1
ATOM 665 N N . LEU A 1 89 ? -6.778 -10.940 -2.405 1.00 96.81 89 LEU A N 1
ATOM 666 C CA . LEU A 1 89 ? -6.799 -12.111 -1.526 1.00 96.81 89 LEU A CA 1
ATOM 667 C C . LEU A 1 89 ? -5.380 -12.537 -1.160 1.00 96.81 89 LEU A C 1
ATOM 669 O O . LEU A 1 89 ? -5.128 -12.848 -0.002 1.00 96.81 89 LEU A O 1
ATOM 673 N N . LEU A 1 90 ? -4.462 -12.511 -2.128 1.00 95.56 90 LEU A N 1
ATOM 674 C CA . LEU A 1 90 ? -3.060 -12.824 -1.881 1.00 95.56 90 LEU A CA 1
ATOM 675 C C . LEU A 1 90 ? -2.457 -11.846 -0.867 1.00 95.56 90 LEU A C 1
ATOM 677 O O . LEU A 1 90 ? -1.841 -12.281 0.096 1.00 95.56 90 LEU A O 1
ATOM 681 N N . GLU A 1 91 ? -2.718 -10.546 -1.003 1.00 96.06 91 GLU A N 1
ATOM 682 C CA . GLU A 1 91 ? -2.225 -9.537 -0.058 1.00 96.06 91 GLU A CA 1
ATOM 683 C C . GLU A 1 91 ? -2.805 -9.689 1.360 1.00 96.06 91 GLU A C 1
ATOM 685 O O . GLU A 1 91 ? -2.148 -9.396 2.355 1.00 96.06 91 GLU A O 1
ATOM 690 N N . LEU A 1 92 ? -4.063 -10.117 1.481 1.00 94.31 92 LEU A N 1
ATOM 691 C CA . LEU A 1 92 ? -4.739 -10.192 2.778 1.00 94.31 92 LEU A CA 1
ATOM 692 C C . LEU A 1 92 ? -4.558 -11.526 3.503 1.00 94.31 92 LEU A C 1
ATOM 694 O O . LEU A 1 92 ? -4.641 -11.546 4.731 1.00 94.31 92 LEU A O 1
ATOM 698 N N . PHE A 1 93 ? -4.366 -12.619 2.766 1.00 94.25 93 PHE A N 1
ATOM 699 C CA . PHE A 1 93 ? -4.407 -13.983 3.297 1.00 94.25 93 PHE A CA 1
ATOM 700 C C . PHE A 1 93 ? -3.110 -14.770 3.069 1.00 94.25 93 PHE A C 1
ATOM 702 O O . PHE A 1 93 ? -3.106 -15.988 3.234 1.00 94.25 93 PHE A O 1
ATOM 709 N N . THR A 1 94 ? -2.015 -14.098 2.709 1.00 89.94 94 THR A N 1
ATOM 710 C CA . THR A 1 94 ? -0.670 -14.691 2.702 1.00 89.94 94 THR A CA 1
ATOM 711 C C . THR A 1 94 ? 0.275 -13.870 3.567 1.00 89.94 94 THR A C 1
ATOM 713 O O . THR A 1 94 ? 0.113 -12.656 3.689 1.00 89.94 94 THR A O 1
ATOM 716 N N . ASP A 1 95 ? 1.260 -14.534 4.170 1.00 83.56 95 ASP A N 1
ATOM 717 C CA . ASP A 1 95 ? 2.226 -13.868 5.048 1.00 83.56 95 ASP A CA 1
ATOM 718 C C . ASP A 1 95 ? 3.238 -13.018 4.266 1.00 83.56 95 ASP A C 1
ATOM 720 O O . ASP A 1 95 ? 3.713 -12.005 4.776 1.00 83.56 95 ASP A O 1
ATOM 724 N N . GLU A 1 96 ? 3.563 -13.409 3.029 1.00 79.62 96 GLU A N 1
ATOM 725 C CA . GLU A 1 96 ? 4.534 -12.678 2.205 1.00 79.62 96 GLU A CA 1
ATOM 726 C C . GLU A 1 96 ? 3.985 -11.362 1.643 1.00 79.62 96 GLU A C 1
ATOM 728 O O . GLU A 1 96 ? 4.774 -10.449 1.378 1.00 79.62 96 GLU A O 1
ATOM 733 N N . GLY A 1 97 ? 2.668 -11.273 1.411 1.00 83.38 97 GLY A N 1
ATOM 734 C CA . GLY A 1 97 ? 2.072 -10.206 0.604 1.00 83.38 97 GLY A CA 1
ATOM 735 C C . GLY A 1 97 ? 2.627 -10.179 -0.830 1.00 83.38 97 GLY A C 1
ATOM 736 O O . GLY A 1 97 ? 3.669 -10.762 -1.151 1.00 83.38 97 GLY A O 1
ATOM 737 N N . ILE A 1 98 ? 1.941 -9.499 -1.744 1.00 93.00 98 ILE A N 1
ATOM 738 C CA . ILE A 1 98 ? 2.353 -9.468 -3.163 1.00 93.00 98 ILE A CA 1
ATOM 739 C C . ILE A 1 98 ? 2.901 -8.119 -3.616 1.00 93.00 98 ILE A C 1
ATOM 741 O O . ILE A 1 98 ? 3.406 -8.031 -4.730 1.00 93.00 98 ILE A O 1
ATOM 745 N N . GLY A 1 99 ? 2.829 -7.092 -2.771 1.00 95.69 99 GLY A N 1
ATOM 746 C CA . GLY A 1 99 ? 3.332 -5.765 -3.107 1.00 95.69 99 GLY A CA 1
ATOM 747 C C . GLY A 1 99 ? 4.111 -5.110 -1.980 1.00 95.69 99 GLY A C 1
ATOM 748 O O . GLY A 1 99 ? 4.869 -5.760 -1.260 1.00 95.69 99 GLY A O 1
ATOM 749 N N . THR A 1 100 ? 3.932 -3.798 -1.866 1.00 97.31 100 THR A N 1
ATOM 750 C CA . THR A 1 100 ? 4.612 -2.951 -0.890 1.00 97.31 100 THR A CA 1
ATOM 751 C C . THR A 1 100 ? 3.634 -2.473 0.169 1.00 97.31 100 THR A C 1
ATOM 753 O O . THR A 1 100 ? 2.683 -1.745 -0.129 1.00 97.31 100 THR A O 1
ATOM 756 N N . MET A 1 101 ? 3.908 -2.817 1.422 1.00 97.56 101 MET A N 1
ATOM 757 C CA . MET A 1 101 ? 3.216 -2.268 2.581 1.00 97.56 101 MET A CA 1
ATOM 758 C C . MET A 1 101 ? 3.902 -0.981 3.055 1.00 97.56 101 MET A C 1
ATOM 760 O O . MET A 1 101 ? 5.116 -0.940 3.226 1.00 97.56 101 MET A O 1
ATOM 764 N N . VAL A 1 102 ? 3.115 0.054 3.333 1.00 97.56 102 VAL A N 1
ATOM 765 C CA . VAL A 1 102 ? 3.545 1.288 3.997 1.00 97.56 102 VAL A CA 1
ATOM 766 C C . VAL A 1 102 ? 2.964 1.321 5.410 1.00 97.56 102 VAL A C 1
ATOM 768 O O . VAL A 1 102 ? 1.756 1.099 5.581 1.00 97.56 102 VAL A O 1
ATOM 771 N N . ARG A 1 103 ? 3.806 1.597 6.411 1.00 94.75 103 ARG A N 1
ATOM 772 C CA . ARG A 1 103 ? 3.407 1.717 7.824 1.00 94.75 103 ARG A CA 1
ATOM 773 C C . ARG A 1 103 ? 3.992 2.938 8.521 1.00 94.75 103 ARG A C 1
ATOM 775 O O . ARG A 1 103 ? 5.071 3.392 8.089 1.00 94.75 103 ARG A O 1
#

Sequence (103 aa):
NADTVAGEIASALKAKKLIILTDVPGVLANLEDEGSLLKEIRKEEVNKLIEEGVVRDSMIPKLKSCVRALDGGVERAHIIDGRVKHSILLELFTDEGIGTMVR

Foldseek 3Di:
DVLLVLLVVLLVVLNQEAEAEDQAQEQAQDPVDNVRAAQEDELVCLVVCVVVVSADDPRNVNSVSQSSSVVSNHNKYWYGHPVDPPLVCQQPPPPSHRHYMYD

Secondary structure (DSSP, 8-state):
-HHHHHHHHHHHTT-SEEEEEESSSS-BSSTT-GGGB-SEE-GGGHHHHHHTTSS-TTHHHHHHHHHHHHHTT-SEEEEEETTSTTHHHHHHH-SS-SSEEE-

pLDDT: mean 94.76, std 3.51, range [79.62, 98.44]